Protein AF-A0A1J5LSC4-F1 (afdb_monomer_lite)

Radius of gyration: 31.42 Å; chains: 1; bounding box: 70×53×72 Å

Secondary structure (DSSP, 8-state):
-----EE-TTT--EE--SSTTT---SSHHHHHHHHHHHHHHHT--------------------------------SS----SSHHHHHHHHHHHHHHHHS-GGGSPPPHHHHHHHHHHH--SEEE-TTS---TTSPEEEEETTTTEEEEE----

pLDDT: mean 71.51, std 23.2, range [28.12, 96.44]

Structure (mmCIF, N/CA/C/O backbone):
data_AF-A0A1J5LSC4-F1
#
_entry.id   AF-A0A1J5LSC4-F1
#
loop_
_atom_site.group_PDB
_atom_site.id
_atom_site.type_symbol
_atom_site.label_atom_id
_atom_site.label_alt_id
_atom_site.label_comp_id
_atom_site.label_asym_id
_atom_site.label_entity_id
_atom_site.label_seq_id
_atom_site.pdbx_PDB_ins_code
_atom_site.Cartn_x
_atom_site.Cartn_y
_atom_site.Cartn_z
_atom_site.occupancy
_atom_site.B_iso_or_equiv
_atom_site.auth_seq_id
_atom_site.auth_comp_id
_atom_site.auth_asym_id
_atom_site.auth_atom_id
_atom_site.pdbx_PDB_model_num
ATOM 1 N N . MET A 1 1 ? -10.534 -31.955 41.569 1.00 51.56 1 MET A N 1
ATOM 2 C CA . MET A 1 1 ? -11.657 -31.010 41.381 1.00 51.56 1 MET A CA 1
ATOM 3 C C . MET A 1 1 ? -12.030 -31.025 39.912 1.00 51.56 1 MET A C 1
ATOM 5 O O . MET A 1 1 ? -11.195 -30.662 39.100 1.00 51.56 1 MET A O 1
ATOM 9 N N . GLU A 1 2 ? -13.228 -31.483 39.557 1.00 55.34 2 GLU A N 1
ATOM 10 C CA . GLU A 1 2 ? -13.671 -31.490 38.158 1.00 55.34 2 GLU A CA 1
ATOM 11 C C . GLU A 1 2 ? -13.888 -30.035 37.691 1.00 55.34 2 GLU A C 1
ATOM 13 O O . GLU A 1 2 ? -14.770 -29.323 38.194 1.00 55.34 2 GLU A O 1
ATOM 18 N N . THR A 1 3 ? -13.018 -29.550 36.803 1.00 65.81 3 THR A N 1
ATOM 19 C CA . THR A 1 3 ? -13.095 -28.227 36.176 1.00 65.81 3 THR A CA 1
ATOM 20 C C . THR A 1 3 ? -13.836 -28.354 34.853 1.00 65.81 3 THR A C 1
ATOM 22 O O . THR A 1 3 ? -13.244 -28.513 33.790 1.00 65.81 3 THR A O 1
ATOM 25 N N . ARG A 1 4 ? -15.170 -28.294 34.907 1.00 79.88 4 ARG A N 1
ATOM 26 C CA . ARG A 1 4 ? -15.964 -28.172 33.679 1.00 79.88 4 ARG A CA 1
ATOM 27 C C . ARG A 1 4 ? -15.702 -26.792 33.086 1.00 79.88 4 ARG A C 1
ATOM 29 O O . ARG A 1 4 ? -16.031 -25.784 33.716 1.00 79.88 4 ARG A O 1
ATOM 36 N N . HIS A 1 5 ? -15.076 -26.763 31.918 1.00 89.06 5 HIS A N 1
ATOM 37 C CA . HIS A 1 5 ? -14.920 -25.556 31.119 1.00 89.06 5 HIS A CA 1
ATOM 38 C C . HIS A 1 5 ? -16.276 -25.210 30.496 1.00 89.06 5 HIS A C 1
ATOM 40 O O . HIS A 1 5 ? -17.018 -26.093 30.070 1.00 89.06 5 HIS A O 1
ATOM 46 N N . TYR A 1 6 ? -16.634 -23.928 30.521 1.00 92.19 6 TYR A N 1
ATOM 47 C CA . TYR A 1 6 ? -17.859 -23.404 29.915 1.00 92.19 6 TYR A CA 1
ATOM 48 C C . TYR A 1 6 ? -17.466 -22.626 28.664 1.00 92.19 6 TYR A C 1
ATOM 50 O O . TYR A 1 6 ? -16.385 -22.044 28.615 1.00 92.19 6 TYR A O 1
ATOM 58 N N . ILE A 1 7 ? -18.352 -22.564 27.675 1.00 94.38 7 ILE A N 1
ATOM 59 C CA . ILE A 1 7 ? -18.150 -21.752 26.472 1.00 94.38 7 ILE A CA 1
ATOM 60 C C . ILE A 1 7 ? -18.837 -20.401 26.681 1.00 94.38 7 ILE A C 1
ATOM 62 O O . ILE A 1 7 ? -19.952 -20.329 27.196 1.00 94.38 7 ILE A O 1
ATOM 66 N N . CYS A 1 8 ? -18.157 -19.303 26.351 1.00 95.31 8 CYS A N 1
ATOM 67 C CA . CYS A 1 8 ? -18.733 -17.967 26.476 1.00 95.31 8 CYS A CA 1
ATOM 68 C C . CYS A 1 8 ? -19.700 -17.651 25.325 1.00 95.31 8 CYS A C 1
ATOM 70 O O . CYS A 1 8 ? -19.274 -17.593 24.177 1.00 95.31 8 CYS A O 1
ATOM 72 N N . ASP A 1 9 ? -20.934 -17.248 25.648 1.00 93.50 9 ASP A N 1
ATOM 73 C CA . ASP A 1 9 ? -21.983 -16.879 24.673 1.00 93.50 9 ASP A CA 1
ATOM 74 C C . ASP A 1 9 ? -21.604 -15.749 23.693 1.00 93.50 9 ASP A C 1
ATOM 76 O O . ASP A 1 9 ? -22.283 -15.543 22.690 1.00 93.50 9 ASP A O 1
ATOM 80 N N . TYR A 1 10 ? -20.575 -14.954 24.007 1.00 95.44 10 TYR A N 1
ATOM 81 C CA . TYR A 1 10 ? -20.155 -13.818 23.183 1.00 95.44 10 TYR A CA 1
ATOM 82 C C . TYR A 1 10 ? -18.910 -14.125 22.349 1.00 95.44 10 TYR A C 1
ATOM 84 O O . TYR A 1 10 ? -18.943 -13.995 21.132 1.00 95.44 10 TYR A O 1
ATOM 92 N N . CYS A 1 11 ? -17.801 -14.505 22.990 1.00 95.38 11 CYS A N 1
ATOM 93 C CA . CYS A 1 11 ? -16.528 -14.710 22.294 1.00 95.38 11 CYS A CA 1
ATOM 94 C C . CYS A 1 11 ? -16.258 -16.169 21.911 1.00 95.38 11 CYS A C 1
ATOM 96 O O . CYS A 1 11 ? -15.227 -16.427 21.298 1.00 95.38 11 CYS A O 1
ATOM 98 N N . GLN A 1 12 ? -17.143 -17.099 22.290 1.00 95.38 12 GLN A N 1
ATOM 99 C CA . GLN A 1 12 ? -17.048 -18.536 22.004 1.00 95.38 12 GLN A CA 1
ATOM 100 C C . GLN A 1 12 ? -15.752 -19.198 22.493 1.00 95.38 12 GLN A C 1
ATOM 102 O O . GLN A 1 12 ? -15.362 -20.259 22.020 1.00 95.38 12 GLN A O 1
ATOM 107 N N . LYS A 1 13 ? -15.077 -18.579 23.468 1.00 94.62 13 LYS A N 1
ATOM 108 C CA . LYS A 1 13 ? -13.892 -19.144 24.118 1.00 94.62 13 LYS A CA 1
ATOM 109 C C . LYS A 1 13 ? -14.291 -19.951 25.342 1.00 94.62 13 LYS A C 1
ATOM 111 O O . LYS A 1 13 ? -15.215 -19.567 26.068 1.00 94.62 13 LYS A O 1
ATOM 116 N N . GLU A 1 14 ? -13.541 -21.016 25.587 1.00 95.12 14 GLU A N 1
ATOM 117 C CA . GLU A 1 14 ? -13.614 -21.779 26.825 1.00 95.12 14 GLU A CA 1
ATOM 118 C C . GLU A 1 14 ? -13.099 -20.947 28.003 1.00 95.12 14 GLU A C 1
ATOM 120 O O . GLU A 1 14 ? -12.132 -20.191 27.890 1.00 95.12 14 GLU A O 1
ATOM 125 N N . TYR A 1 15 ? -13.771 -21.058 29.145 1.00 94.06 15 TYR A N 1
ATOM 126 C CA . TYR A 1 15 ? -13.366 -20.392 30.373 1.00 94.06 15 TYR A CA 1
ATOM 127 C C . TYR A 1 15 ? -13.793 -21.182 31.610 1.00 94.06 15 TYR A C 1
ATOM 129 O O . TYR A 1 15 ? -14.751 -21.959 31.595 1.00 94.06 15 TYR A O 1
ATOM 137 N N . LEU A 1 16 ? -13.084 -20.943 32.712 1.00 92.31 16 LEU A N 1
ATOM 138 C CA . LEU A 1 16 ? -13.437 -21.471 34.023 1.00 92.31 16 LEU A CA 1
ATOM 139 C C . LEU A 1 16 ? -14.426 -20.512 34.703 1.00 92.31 16 LEU A C 1
ATOM 141 O O . LEU A 1 16 ? -14.067 -19.361 34.975 1.00 92.31 16 LEU A O 1
ATOM 145 N N . PRO A 1 17 ? -15.677 -20.928 34.977 1.00 91.06 17 PRO A N 1
A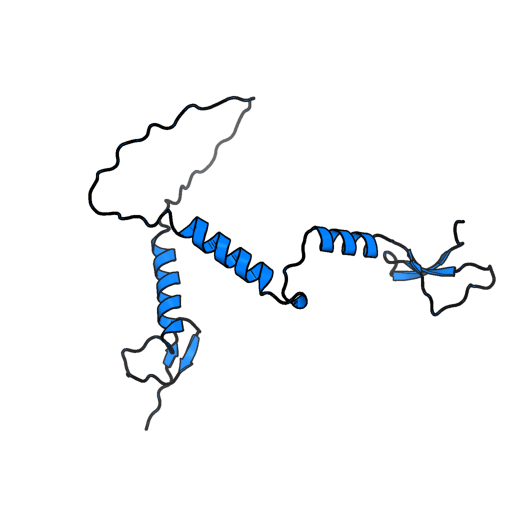TOM 146 C CA . PRO A 1 17 ? -16.644 -20.050 35.617 1.00 91.06 17 PRO A CA 1
ATOM 147 C C . PRO A 1 17 ? -16.296 -19.831 37.090 1.00 91.06 17 PRO A C 1
ATOM 149 O O . PRO A 1 17 ? -15.989 -20.769 37.827 1.00 91.06 17 PRO A O 1
ATOM 152 N N . ARG A 1 18 ? -16.450 -18.587 37.555 1.00 88.56 18 ARG A N 1
ATOM 153 C CA . ARG A 1 18 ? -16.366 -18.245 38.982 1.00 88.56 18 ARG A CA 1
ATOM 154 C C . ARG A 1 18 ? -17.618 -18.699 39.734 1.00 88.56 18 ARG A C 1
ATOM 156 O O . ARG A 1 18 ? -17.540 -19.030 40.912 1.00 88.56 18 ARG A O 1
ATOM 163 N N . ARG A 1 19 ? -18.776 -18.711 39.059 1.00 86.19 19 ARG A N 1
ATOM 164 C CA . ARG A 1 19 ? -20.053 -19.227 39.581 1.00 86.19 19 ARG A CA 1
ATOM 165 C C . ARG A 1 19 ? -20.630 -20.266 38.622 1.00 86.19 19 ARG A C 1
ATOM 167 O O . ARG A 1 19 ? -21.034 -19.929 37.510 1.00 86.19 19 ARG A O 1
ATOM 174 N N . ARG A 1 20 ? -20.662 -21.526 39.060 1.00 86.38 20 ARG A N 1
ATOM 175 C CA . ARG A 1 20 ? -21.151 -22.669 38.269 1.00 86.38 20 ARG A CA 1
ATOM 176 C C . ARG A 1 20 ? -22.658 -22.541 37.988 1.00 86.38 20 ARG A C 1
ATOM 178 O O . ARG A 1 20 ? -23.383 -21.969 38.796 1.00 86.38 20 ARG A O 1
ATOM 185 N N . GLY A 1 21 ? -23.113 -23.033 36.833 1.00 82.56 21 GLY A N 1
ATOM 186 C CA . GLY A 1 21 ? -24.531 -23.081 36.430 1.00 82.56 21 GLY A CA 1
ATOM 187 C C . GLY A 1 21 ? -25.183 -21.753 36.011 1.00 82.56 21 GLY A C 1
ATOM 188 O O . GLY A 1 21 ? -26.184 -21.772 35.306 1.00 82.56 21 GLY A O 1
ATOM 189 N N . ILE A 1 22 ? -24.623 -20.602 36.400 1.00 87.12 22 ILE A N 1
ATOM 190 C CA . ILE A 1 22 ? -25.247 -19.279 36.181 1.00 87.12 22 ILE A CA 1
ATOM 191 C C . ILE A 1 22 ? -24.440 -18.415 35.202 1.00 87.12 22 ILE A C 1
ATOM 193 O O . ILE A 1 22 ? -25.001 -17.605 34.460 1.00 87.12 22 ILE A O 1
ATOM 197 N N . GLN A 1 23 ? -23.111 -18.539 35.213 1.00 90.88 23 GLN A N 1
ATOM 198 C CA . GLN A 1 23 ? -22.241 -17.672 34.427 1.00 90.88 23 GLN A CA 1
ATOM 199 C C . GLN A 1 23 ? -22.272 -18.069 32.941 1.00 90.88 23 GLN A C 1
ATOM 201 O O . GLN A 1 23 ? -21.943 -19.195 32.588 1.00 90.88 23 GLN A O 1
ATOM 206 N N . LYS A 1 24 ? -22.669 -17.119 32.081 1.00 93.44 24 LYS A N 1
ATOM 207 C CA . LYS A 1 24 ? -22.745 -17.274 30.610 1.00 93.44 24 LYS A CA 1
ATOM 208 C C . LYS A 1 24 ? -21.581 -16.619 29.857 1.00 93.44 24 LYS A C 1
ATOM 210 O O . LYS A 1 24 ? -21.326 -16.912 28.693 1.00 93.44 24 LYS A O 1
ATOM 215 N N . TYR A 1 25 ? -20.875 -15.697 30.512 1.00 95.75 25 TYR A N 1
ATOM 216 C CA . TYR A 1 25 ? -19.824 -14.891 29.893 1.00 95.75 25 TYR A CA 1
ATOM 217 C C . TYR A 1 25 ? -18.507 -15.014 30.658 1.00 95.75 25 TYR A C 1
ATOM 219 O O . TYR A 1 25 ? -18.499 -14.996 31.892 1.00 95.75 25 TYR A O 1
ATOM 227 N N . CYS A 1 26 ? -17.389 -15.060 29.929 1.00 94.50 26 CYS A N 1
ATOM 228 C CA . CYS A 1 26 ? -16.056 -15.158 30.527 1.00 94.50 26 CYS A CA 1
ATOM 229 C C . CYS A 1 26 ? -15.600 -13.862 31.220 1.00 94.50 26 CYS A C 1
ATOM 231 O O . CYS A 1 26 ? -14.775 -13.912 32.126 1.00 94.50 26 CYS A O 1
ATOM 233 N N . SER A 1 27 ? -16.152 -12.702 30.842 1.00 94.81 27 SER A N 1
ATOM 234 C CA . SER A 1 27 ? -15.807 -11.402 31.431 1.00 94.81 27 SER A CA 1
ATOM 235 C C . SER A 1 27 ? -16.958 -10.392 31.379 1.00 94.81 27 SER A C 1
ATOM 237 O O . SER A 1 27 ? -17.904 -10.539 30.599 1.00 94.81 27 SER A O 1
ATOM 239 N N . ASN A 1 28 ? -16.855 -9.325 32.184 1.00 95.12 28 ASN A N 1
ATOM 240 C CA . ASN A 1 28 ? -17.811 -8.208 32.170 1.00 95.12 28 ASN A CA 1
ATOM 241 C C . ASN A 1 28 ? -17.886 -7.539 30.792 1.00 95.12 28 ASN A C 1
ATOM 243 O O . ASN A 1 28 ? -18.976 -7.215 30.328 1.00 95.12 28 ASN A O 1
ATOM 247 N N . SER A 1 29 ? -16.756 -7.411 30.094 1.00 96.44 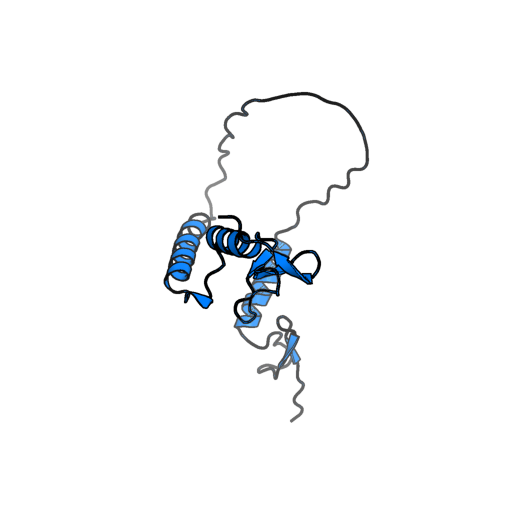29 SER A N 1
ATOM 248 C CA . SER A 1 29 ? -16.712 -6.872 28.732 1.00 96.44 29 SER A CA 1
ATOM 249 C C . SER A 1 29 ? -17.537 -7.720 27.757 1.00 96.44 29 SER A C 1
ATOM 251 O O . SER A 1 29 ? -18.300 -7.173 26.962 1.00 96.44 29 SER A O 1
ATOM 253 N N . CYS A 1 30 ? -17.440 -9.053 27.855 1.00 96.44 30 CYS A N 1
ATOM 254 C CA . CYS A 1 30 ? -18.239 -9.974 27.041 1.00 96.44 30 CYS A CA 1
ATOM 255 C C . CYS A 1 30 ? -19.730 -9.902 27.386 1.00 96.44 30 CYS A C 1
ATOM 257 O O . CYS A 1 30 ? -20.568 -9.905 26.488 1.00 96.44 30 CYS A O 1
ATOM 259 N N . ARG A 1 31 ? -20.065 -9.766 28.676 1.00 95.56 31 ARG A N 1
ATOM 260 C CA . ARG A 1 31 ? -21.446 -9.579 29.140 1.00 95.56 31 ARG A CA 1
ATOM 261 C C . ARG A 1 31 ? -22.068 -8.299 28.572 1.00 95.56 31 ARG A C 1
ATOM 263 O O . ARG A 1 31 ? -23.174 -8.351 28.040 1.00 95.56 31 ARG A O 1
ATOM 270 N N . SER A 1 32 ? -21.362 -7.170 28.651 1.00 95.19 32 SER A N 1
ATOM 271 C CA . SER A 1 32 ? -21.868 -5.873 28.185 1.00 95.19 32 SER A CA 1
ATOM 272 C C . SER A 1 32 ? -22.029 -5.822 26.665 1.00 95.19 32 SER A C 1
ATOM 274 O O . SER A 1 32 ? -23.075 -5.401 26.174 1.00 95.19 32 SER A O 1
ATOM 276 N N . ARG A 1 33 ? -21.036 -6.300 25.900 1.00 94.81 33 ARG A N 1
ATOM 277 C CA . ARG A 1 33 ? -21.124 -6.341 24.428 1.00 94.81 33 ARG A CA 1
ATOM 278 C C . ARG A 1 33 ? -22.182 -7.332 23.941 1.00 94.81 33 ARG A C 1
ATOM 280 O O . ARG A 1 33 ? -22.938 -7.006 23.031 1.00 94.81 33 ARG A O 1
ATOM 287 N N . GLY A 1 34 ? -22.286 -8.497 24.586 1.00 94.44 34 GLY A N 1
ATOM 288 C CA . GLY A 1 34 ? -23.338 -9.474 24.303 1.00 94.44 34 GLY A CA 1
ATOM 289 C C . GLY A 1 34 ? -24.746 -8.902 24.505 1.00 94.44 34 GLY A C 1
ATOM 290 O O . GLY A 1 34 ? -25.622 -9.141 23.678 1.00 94.44 34 GLY A O 1
ATOM 291 N N . TYR A 1 35 ? -24.959 -8.093 25.551 1.00 92.62 35 TYR A N 1
ATOM 292 C CA . TYR A 1 35 ? -26.233 -7.397 25.771 1.00 92.62 35 TYR A CA 1
ATOM 293 C C . TYR A 1 35 ? -26.539 -6.368 24.674 1.00 92.62 35 TYR A C 1
ATOM 295 O O . TYR A 1 35 ? -27.642 -6.370 24.138 1.00 92.62 35 TYR A O 1
ATOM 303 N N . GLN A 1 36 ? -25.562 -5.537 24.293 1.00 92.44 36 GLN A N 1
ATOM 304 C CA . GLN A 1 36 ? -25.752 -4.495 23.273 1.00 92.44 36 GLN A CA 1
ATOM 305 C C . GLN A 1 36 ? -26.132 -5.051 21.895 1.00 92.44 36 GLN A C 1
ATOM 307 O O . GLN A 1 36 ? -26.888 -4.419 21.165 1.00 92.44 36 GLN A O 1
ATOM 312 N N . ILE A 1 37 ? -25.596 -6.213 21.510 1.00 89.00 37 ILE A N 1
ATOM 313 C CA . ILE A 1 37 ? -25.945 -6.843 20.228 1.00 89.00 37 ILE A CA 1
ATOM 314 C C . ILE A 1 37 ? -27.379 -7.374 20.281 1.00 89.00 37 ILE A C 1
ATOM 316 O O . ILE A 1 37 ? -28.159 -7.112 19.369 1.00 89.00 37 ILE A O 1
ATOM 320 N N . LYS A 1 38 ? -27.745 -8.049 21.379 1.00 86.81 38 LYS A N 1
ATOM 321 C CA . LYS A 1 38 ? -29.097 -8.585 21.584 1.00 86.81 38 LYS A CA 1
ATOM 322 C C . LYS A 1 38 ? -30.155 -7.480 21.667 1.00 86.81 38 LYS A C 1
ATOM 324 O O . LYS A 1 38 ? -31.250 -7.653 21.147 1.00 86.81 38 LYS A O 1
ATOM 329 N N . SER A 1 39 ? -29.844 -6.336 22.279 1.00 80.06 39 SER A N 1
ATOM 330 C CA . SER A 1 39 ? -30.788 -5.215 22.361 1.00 80.06 39 SER A CA 1
ATOM 331 C C . SER A 1 39 ? -30.990 -4.508 21.017 1.00 80.06 39 SER A C 1
ATOM 333 O O . SER A 1 39 ? -32.100 -4.068 20.733 1.00 80.06 39 SER A O 1
ATOM 335 N N . LYS A 1 40 ? -29.959 -4.449 20.161 1.00 75.62 40 LYS A N 1
ATOM 336 C CA . LYS A 1 40 ? -30.056 -3.889 18.801 1.00 75.62 40 LYS A CA 1
ATOM 337 C C . LYS A 1 40 ? -30.844 -4.778 17.839 1.00 75.62 40 LYS A C 1
ATOM 339 O O . LYS A 1 40 ? -31.550 -4.252 16.988 1.00 75.62 40 LYS A O 1
ATOM 344 N N . SER A 1 41 ? -30.759 -6.104 17.971 1.00 61.91 41 SER A N 1
ATOM 345 C CA . SER A 1 41 ? -31.542 -7.026 17.133 1.00 61.91 41 SER A CA 1
ATOM 346 C C . SER A 1 41 ? -33.040 -7.009 17.454 1.00 61.91 41 SER A C 1
ATOM 348 O O . SER A 1 41 ? -33.852 -7.316 16.590 1.00 61.91 41 SER A O 1
ATOM 350 N N . THR A 1 42 ? -33.428 -6.628 18.675 1.00 57.59 42 THR A N 1
ATOM 351 C CA . THR A 1 42 ? -34.845 -6.564 19.078 1.00 57.59 42 THR A CA 1
ATOM 352 C C . THR A 1 42 ? -35.535 -5.272 18.616 1.00 57.59 42 THR A C 1
ATOM 354 O O . THR A 1 42 ? -36.756 -5.248 18.488 1.00 57.59 42 THR A O 1
ATOM 357 N N . SER A 1 43 ? -34.785 -4.205 18.304 1.00 53.19 43 SER A N 1
ATOM 358 C CA . SER A 1 43 ? -35.352 -2.930 17.831 1.00 53.19 43 SER A CA 1
ATOM 359 C C . SER A 1 43 ? -35.600 -2.867 16.317 1.00 53.19 43 SER A C 1
ATOM 361 O O . SER A 1 43 ? -36.034 -1.833 15.820 1.00 53.19 43 SER A O 1
ATOM 363 N N . SER A 1 44 ? -35.339 -3.946 15.571 1.00 46.62 44 SER A N 1
ATOM 364 C CA . SER A 1 44 ? -35.612 -4.051 14.132 1.00 46.62 44 SER A CA 1
ATOM 365 C C . SER A 1 44 ? -36.753 -5.030 13.843 1.00 46.62 44 SER A C 1
ATOM 367 O O . SER A 1 44 ? -36.559 -6.031 13.162 1.00 46.62 44 SER A O 1
ATOM 369 N N . ASN A 1 45 ? -37.953 -4.745 14.347 1.00 48.50 45 ASN A N 1
ATOM 370 C CA . ASN A 1 45 ? -39.182 -5.252 13.735 1.00 48.50 45 ASN A CA 1
ATOM 371 C C . ASN A 1 45 ? -39.752 -4.140 12.846 1.00 48.50 45 ASN A C 1
ATOM 373 O O . ASN A 1 45 ? -40.639 -3.400 13.261 1.00 48.50 45 ASN A O 1
ATOM 377 N N . LEU A 1 46 ? -39.202 -3.993 11.635 1.00 40.88 46 LEU A N 1
ATOM 378 C CA . LEU A 1 46 ? -39.923 -3.356 10.530 1.00 40.88 46 LEU A CA 1
ATOM 379 C C . LEU A 1 46 ? -40.581 -4.456 9.679 1.00 40.88 46 LEU A C 1
ATOM 381 O O . LEU A 1 46 ? -39.982 -5.518 9.496 1.00 40.88 46 LEU A O 1
ATOM 385 N N . PRO A 1 47 ? -41.809 -4.232 9.183 1.00 42.00 47 PRO A N 1
ATOM 386 C CA . PRO A 1 47 ? -42.625 -5.270 8.572 1.00 42.00 47 PRO A CA 1
ATOM 387 C C . PRO A 1 47 ? -42.067 -5.688 7.208 1.00 42.00 47 PRO A C 1
ATOM 389 O O . PRO A 1 47 ? -41.773 -4.856 6.350 1.00 42.00 47 PRO A O 1
ATOM 392 N N . VAL A 1 48 ? -41.971 -7.001 6.995 1.00 39.16 48 VAL A N 1
ATOM 393 C CA . VAL A 1 48 ? -41.695 -7.609 5.690 1.00 39.16 48 VAL A CA 1
ATOM 394 C C . VAL A 1 48 ? -42.901 -7.360 4.784 1.00 39.16 48 VAL A C 1
ATOM 396 O O . VAL A 1 48 ? -43.923 -8.035 4.904 1.00 39.16 48 VAL A O 1
ATOM 399 N N . LYS A 1 49 ? -42.793 -6.396 3.866 1.00 34.84 49 LYS A N 1
ATOM 400 C CA . LYS A 1 49 ? -43.718 -6.286 2.736 1.00 34.84 49 LYS A CA 1
ATOM 401 C C . LYS A 1 49 ? -43.332 -7.310 1.670 1.00 34.84 49 LYS A C 1
ATOM 403 O O . LYS A 1 49 ? -42.315 -7.167 0.998 1.00 34.84 49 LYS A O 1
ATOM 408 N N . LYS A 1 50 ? -44.158 -8.348 1.532 1.00 42.31 50 LYS A N 1
ATOM 409 C CA . LYS A 1 50 ? -44.273 -9.131 0.300 1.00 42.31 50 LYS A CA 1
ATOM 410 C C . LYS A 1 50 ? -45.166 -8.342 -0.650 1.00 42.31 50 LYS A C 1
ATOM 412 O O . LYS A 1 50 ? -46.345 -8.209 -0.349 1.00 42.31 50 LYS A O 1
ATOM 417 N N . GLU A 1 51 ? -44.642 -7.859 -1.768 1.00 39.34 51 GLU A N 1
ATOM 418 C CA . GLU A 1 51 ? -45.480 -7.386 -2.874 1.00 39.34 51 GLU A CA 1
ATOM 419 C C . GLU A 1 51 ? -44.894 -7.911 -4.193 1.00 39.34 51 GLU A C 1
ATOM 421 O O . GLU A 1 51 ? -43.795 -7.561 -4.618 1.00 39.34 51 GLU A O 1
ATOM 426 N N . THR A 1 52 ? -45.634 -8.861 -4.756 1.00 33.88 52 THR A N 1
ATOM 427 C CA . THR A 1 52 ? -45.563 -9.409 -6.107 1.00 33.88 52 THR A CA 1
ATOM 428 C C . THR A 1 52 ? -46.023 -8.372 -7.136 1.00 33.88 52 THR A C 1
ATOM 430 O O . THR A 1 52 ? -46.985 -7.659 -6.880 1.00 33.88 52 THR A O 1
ATOM 433 N N . GLU A 1 53 ? -45.338 -8.352 -8.283 1.00 40.09 53 GLU A N 1
ATOM 434 C CA . GLU A 1 53 ? -45.798 -8.001 -9.644 1.00 40.09 53 GLU A CA 1
ATOM 435 C C . GLU A 1 53 ? -46.814 -6.852 -9.840 1.00 40.09 53 GLU A C 1
ATOM 437 O O . GLU A 1 53 ? -47.990 -6.986 -9.528 1.00 40.09 53 GLU A O 1
ATOM 442 N N . SER A 1 54 ? -46.404 -5.781 -10.539 1.00 32.22 54 SER A N 1
ATOM 443 C CA . SER A 1 54 ? -46.878 -5.478 -11.910 1.00 32.22 54 SER A CA 1
ATOM 444 C C . SER A 1 54 ? -46.434 -4.080 -12.394 1.00 32.22 54 SER A C 1
ATOM 446 O O . SER A 1 54 ? -46.830 -3.045 -11.871 1.00 32.22 54 SER A O 1
ATOM 448 N N . LEU A 1 55 ? -45.538 -4.101 -13.382 1.00 34.72 55 LEU A N 1
ATOM 449 C CA . LEU A 1 55 ? -45.476 -3.324 -14.630 1.00 34.72 55 LEU A CA 1
ATOM 450 C C . LEU A 1 55 ? -46.201 -1.951 -14.795 1.00 34.72 55 LEU A C 1
ATOM 452 O O . LEU A 1 55 ? -47.421 -1.865 -14.819 1.00 34.72 55 LEU A O 1
ATOM 456 N N . VAL A 1 56 ? -45.375 -0.963 -15.205 1.00 32.00 56 VAL A N 1
ATOM 457 C CA . VAL A 1 56 ? -45.541 -0.006 -16.340 1.00 32.00 56 VAL A CA 1
ATOM 458 C C . VAL A 1 56 ? -45.841 1.491 -16.069 1.00 32.00 56 VAL A C 1
ATOM 460 O O . VAL A 1 56 ? -46.830 1.881 -15.468 1.00 32.00 56 VAL A O 1
ATOM 463 N N . ALA A 1 57 ? -44.972 2.297 -16.710 1.00 30.39 57 ALA A N 1
ATOM 464 C CA . ALA A 1 57 ? -45.115 3.649 -17.284 1.00 30.39 57 ALA A CA 1
ATOM 465 C C . ALA A 1 57 ? -44.972 4.933 -16.427 1.00 30.39 57 ALA A C 1
ATOM 467 O O . ALA A 1 57 ? -45.918 5.464 -15.868 1.00 30.39 57 ALA A O 1
ATOM 468 N N . LYS A 1 58 ? -43.770 5.528 -16.554 1.00 32.19 58 LYS A N 1
ATOM 469 C CA . LYS A 1 58 ? -43.482 6.816 -17.238 1.00 32.19 58 LYS A CA 1
ATOM 470 C C . LYS A 1 58 ? -44.245 8.073 -16.765 1.00 32.19 58 LYS A C 1
ATOM 472 O O . LYS A 1 58 ? -45.379 8.284 -17.167 1.00 32.19 58 LYS A O 1
ATOM 477 N N . SER A 1 59 ? -43.544 9.011 -16.111 1.00 34.34 59 SER A N 1
ATOM 478 C CA . SER A 1 59 ? -43.132 10.327 -16.672 1.00 34.34 59 SER A CA 1
ATOM 479 C C . SER A 1 59 ? -42.791 11.399 -15.605 1.00 34.34 59 SER A C 1
ATOM 481 O O . SER A 1 59 ? -43.541 11.654 -14.675 1.00 34.34 59 SER A O 1
ATOM 483 N N . THR A 1 60 ? -41.604 11.995 -15.784 1.00 28.52 60 THR A N 1
ATOM 484 C CA . THR A 1 60 ? -41.194 13.409 -15.592 1.00 28.52 60 THR A CA 1
ATOM 485 C C . THR A 1 60 ? -41.528 14.233 -14.327 1.00 28.52 60 THR A C 1
ATOM 487 O O . THR A 1 60 ? -42.638 14.711 -14.151 1.00 28.52 60 THR A O 1
ATOM 490 N N . SER A 1 61 ? -40.430 14.588 -13.639 1.00 28.98 61 SER A N 1
ATOM 491 C CA . SER A 1 61 ? -39.942 15.941 -13.268 1.00 28.98 61 SER A CA 1
ATOM 492 C C . SER A 1 61 ? -40.539 16.754 -12.097 1.00 28.98 61 SER A C 1
ATOM 494 O O . SER A 1 61 ? -41.660 17.240 -12.138 1.00 28.98 61 SER A O 1
ATOM 496 N N . GLU A 1 62 ? -39.659 16.980 -11.107 1.00 33.22 62 GLU A N 1
ATOM 497 C CA . GLU A 1 62 ? -39.392 18.210 -10.331 1.00 33.22 62 GLU A CA 1
ATOM 498 C C . GLU A 1 62 ? -40.539 19.118 -9.821 1.00 33.22 62 GLU A C 1
ATOM 500 O O . GLU A 1 62 ? -41.044 19.963 -10.551 1.00 33.22 62 GLU A O 1
ATOM 505 N N . LYS A 1 63 ? -40.773 19.133 -8.494 1.00 28.12 63 LYS A N 1
ATOM 506 C CA . LYS A 1 63 ? -40.404 20.225 -7.545 1.00 28.12 63 LYS A CA 1
ATOM 507 C C . LYS A 1 63 ? -41.173 20.132 -6.215 1.00 28.12 63 LYS A C 1
ATOM 509 O O . LYS A 1 63 ? -42.390 20.057 -6.190 1.00 28.12 63 LYS A O 1
ATOM 514 N N . LYS A 1 64 ? -40.400 20.288 -5.130 1.00 32.19 64 LYS A N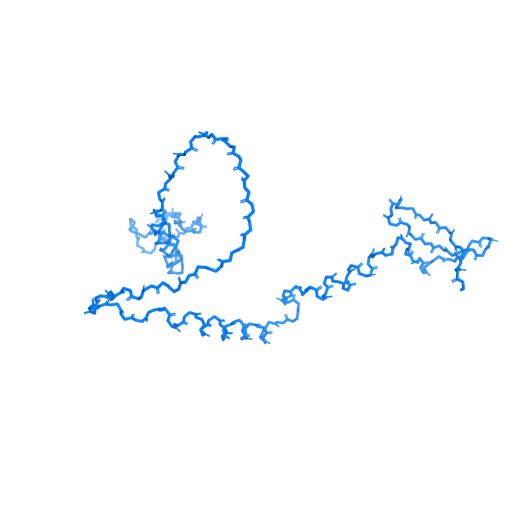 1
ATOM 515 C CA . LYS A 1 64 ? -40.733 20.883 -3.816 1.00 32.19 64 LYS A CA 1
ATOM 516 C C . LYS A 1 64 ? -41.999 20.378 -3.102 1.00 32.19 64 LYS A C 1
ATOM 518 O O . LYS A 1 64 ? -43.092 20.888 -3.314 1.00 32.19 64 LYS A O 1
ATOM 523 N N . ALA A 1 65 ? -41.796 19.493 -2.124 1.00 33.84 65 ALA A N 1
ATOM 524 C CA . ALA A 1 65 ? -42.779 19.222 -1.078 1.00 33.84 65 ALA A CA 1
ATOM 525 C C . ALA A 1 65 ? -42.591 20.179 0.129 1.00 33.84 65 ALA A C 1
ATOM 527 O O . ALA A 1 65 ? -41.446 20.447 0.512 1.00 33.84 65 ALA A O 1
ATOM 528 N N . PRO A 1 66 ? -43.686 20.705 0.711 1.00 36.94 66 PRO A N 1
ATOM 529 C CA . PRO A 1 66 ? -43.684 21.659 1.818 1.00 36.94 66 PRO A CA 1
ATOM 530 C C . PRO A 1 66 ? -43.624 20.997 3.207 1.00 36.94 66 PRO A C 1
ATOM 532 O O . PRO A 1 66 ? -43.886 19.809 3.373 1.00 36.94 66 PRO A O 1
ATOM 535 N N . ALA A 1 67 ? -43.277 21.837 4.186 1.00 37.38 67 ALA A N 1
ATOM 536 C CA . ALA A 1 67 ? -43.229 21.659 5.638 1.00 37.38 67 ALA A CA 1
ATOM 537 C C . ALA A 1 67 ? -44.011 20.472 6.242 1.00 37.38 67 ALA A C 1
ATOM 539 O O . ALA A 1 67 ? -45.236 20.383 6.140 1.00 37.38 67 ALA A O 1
ATOM 540 N N . ILE A 1 68 ? -43.291 19.627 6.987 1.00 38.53 68 ILE A N 1
ATOM 541 C CA . ILE A 1 68 ? -43.876 18.613 7.867 1.00 38.53 68 ILE A CA 1
ATOM 542 C C . ILE A 1 68 ? -44.273 19.297 9.176 1.00 38.53 68 ILE A C 1
ATOM 544 O O . ILE A 1 68 ? -43.450 19.898 9.867 1.00 38.53 68 ILE A O 1
ATOM 548 N N . LYS A 1 69 ? -45.570 19.215 9.466 1.00 34.38 69 LYS A N 1
ATOM 549 C CA . LYS A 1 69 ? -46.229 19.667 10.687 1.00 34.38 69 LYS A CA 1
ATOM 550 C C . LYS A 1 69 ? -45.556 19.038 11.907 1.00 34.38 69 LYS A C 1
ATOM 552 O O . LYS A 1 69 ? -45.321 17.833 11.943 1.00 34.38 69 LYS A O 1
ATOM 557 N N . VAL A 1 70 ? -45.248 19.872 12.893 1.00 40.41 70 VAL A N 1
ATOM 558 C CA . VAL A 1 70 ? -44.752 19.443 14.200 1.00 40.41 70 VAL A CA 1
ATOM 559 C C . VAL A 1 70 ? -45.967 18.958 14.985 1.00 40.41 70 VAL A C 1
ATOM 561 O O . VAL A 1 70 ? -46.678 19.764 15.581 1.00 40.41 70 VAL A O 1
ATOM 564 N N . ASP A 1 71 ? -46.257 17.660 14.919 1.00 35.16 71 ASP A N 1
ATOM 565 C CA . ASP A 1 71 ? -47.244 17.064 15.814 1.00 35.16 71 ASP A CA 1
ATOM 566 C C . ASP A 1 71 ? -46.664 17.023 17.228 1.00 35.16 71 ASP A C 1
ATOM 568 O O . ASP A 1 71 ? -45.582 16.487 17.487 1.00 35.16 71 ASP A O 1
ATOM 572 N N . SER A 1 72 ? -47.400 17.645 18.143 1.00 41.53 72 SER A N 1
ATOM 573 C CA . SER A 1 72 ? -47.119 17.665 19.566 1.00 41.53 72 SER A CA 1
ATOM 574 C C . SER A 1 72 ? -47.126 16.236 20.106 1.00 41.53 72 SER A C 1
ATOM 576 O O . SER A 1 72 ? -48.186 15.626 20.249 1.00 41.53 72 SER A O 1
ATOM 578 N N . MET A 1 73 ? -45.957 15.693 20.443 1.00 35.84 73 MET A N 1
ATOM 579 C CA . MET A 1 73 ? -45.876 14.447 21.199 1.00 35.84 73 MET A CA 1
ATOM 580 C C . MET A 1 73 ? -45.612 14.758 22.670 1.00 35.84 73 MET A C 1
ATOM 582 O O . MET A 1 73 ? -44.525 15.162 23.071 1.00 35.84 73 MET A O 1
ATOM 586 N N . SER A 1 74 ? -46.702 14.601 23.418 1.00 42.19 74 SER A N 1
ATOM 587 C CA . SER A 1 74 ? -46.879 14.496 24.864 1.00 42.19 74 SER A CA 1
ATOM 588 C C . SER A 1 74 ? -45.622 14.513 25.743 1.00 42.19 74 SER A C 1
ATOM 590 O O . SER A 1 74 ? -44.808 13.590 25.786 1.00 42.19 74 SER A O 1
ATOM 592 N N . SER A 1 75 ? -45.587 15.559 26.553 1.00 49.22 75 SER A N 1
ATOM 593 C CA . SER A 1 75 ? -44.721 15.861 27.680 1.00 49.22 75 SER A CA 1
ATOM 594 C C . SER A 1 75 ? -44.945 14.898 28.859 1.00 49.22 75 SER A C 1
ATOM 596 O O . SER A 1 75 ? -45.745 15.196 29.735 1.00 49.22 75 SER A O 1
ATOM 598 N N . ALA A 1 76 ? -44.254 13.756 28.915 1.00 55.50 76 ALA A N 1
ATOM 599 C CA . ALA A 1 76 ? -43.974 13.050 30.179 1.00 55.50 76 ALA A CA 1
ATOM 600 C C . ALA A 1 76 ? -42.997 11.878 29.964 1.00 55.50 76 ALA A C 1
ATOM 602 O O . ALA A 1 76 ? -43.406 10.773 29.624 1.00 55.50 76 ALA A O 1
ATOM 603 N N . GLY A 1 77 ? -41.698 12.098 30.202 1.00 44.22 77 GLY A N 1
ATOM 604 C CA . GLY A 1 77 ? -40.794 11.001 30.585 1.00 44.22 77 GLY A CA 1
ATOM 605 C C . GLY A 1 77 ? -39.724 10.524 29.594 1.00 44.22 77 GLY A C 1
ATOM 606 O O . GLY A 1 77 ? -39.112 9.496 29.864 1.00 44.22 77 GLY A O 1
ATOM 607 N N . VAL A 1 78 ? -39.425 11.238 28.503 1.00 41.75 78 VAL A N 1
ATOM 608 C CA . VAL A 1 78 ? -38.245 10.944 27.657 1.00 41.75 78 VAL A CA 1
ATOM 609 C C . VAL A 1 78 ? -37.285 12.130 27.700 1.00 41.75 78 VAL A C 1
ATOM 611 O O . VAL A 1 78 ? -37.337 13.042 26.881 1.00 41.75 78 VAL A O 1
ATOM 614 N N . GLY A 1 79 ? -36.422 12.143 28.714 1.00 41.91 79 GLY A N 1
ATOM 615 C CA . GLY A 1 79 ? -35.327 13.102 28.810 1.00 41.91 79 GLY A CA 1
ATOM 616 C C . GLY A 1 79 ? -34.247 12.807 27.765 1.00 41.91 79 GLY A C 1
ATOM 617 O O . GLY A 1 79 ? -33.657 11.734 27.775 1.00 41.91 79 GLY A O 1
ATOM 618 N N . ASN A 1 80 ? -34.007 13.767 26.871 1.00 52.69 80 ASN A N 1
ATOM 619 C CA . ASN A 1 80 ? -32.765 14.027 26.130 1.00 52.69 80 ASN A CA 1
ATOM 620 C C . ASN A 1 80 ? -31.767 12.863 25.945 1.00 52.69 80 ASN A C 1
ATOM 622 O O . ASN A 1 80 ? -30.755 12.803 26.642 1.00 52.69 80 ASN A O 1
ATOM 626 N N . SER A 1 81 ? -31.925 12.039 24.906 1.00 53.75 81 SER A N 1
ATOM 627 C CA . SER A 1 81 ? -30.793 11.251 24.375 1.00 53.75 81 SER A CA 1
ATOM 628 C C . SER A 1 81 ? -30.398 11.588 22.935 1.00 53.75 81 SER A C 1
ATOM 630 O O . SER A 1 81 ? -29.438 11.019 22.422 1.00 53.75 81 SER A O 1
ATOM 632 N N . THR A 1 82 ? -31.065 12.542 22.281 1.00 51.56 82 THR A N 1
ATOM 633 C CA . THR A 1 82 ? -30.790 12.861 20.864 1.00 51.56 82 THR A CA 1
ATOM 634 C C . THR A 1 82 ? -29.802 14.022 20.675 1.00 51.56 82 THR A C 1
ATOM 636 O O . THR A 1 82 ? -29.271 14.202 19.586 1.00 51.56 82 THR A O 1
ATOM 639 N N . THR A 1 83 ? -29.448 14.756 21.735 1.00 45.50 83 THR A N 1
ATOM 640 C CA . THR A 1 83 ? -28.499 15.889 21.644 1.00 45.50 83 THR A CA 1
ATOM 641 C C . THR A 1 83 ? -27.040 15.497 21.945 1.00 45.50 83 THR A C 1
ATOM 643 O O . THR A 1 83 ? -26.121 16.260 21.664 1.00 45.50 83 THR A O 1
ATOM 646 N N . GLY A 1 84 ? -26.783 14.298 22.486 1.00 43.22 84 GLY A N 1
ATOM 647 C CA . GLY A 1 84 ? -25.443 13.900 22.954 1.00 43.22 84 GLY A CA 1
ATOM 648 C C . GLY A 1 84 ? -24.569 13.146 21.944 1.00 43.22 84 GLY A C 1
ATOM 649 O O . GLY A 1 84 ? -23.346 13.142 22.068 1.00 43.22 84 GLY A O 1
ATOM 650 N N . THR A 1 85 ? -25.158 12.502 20.934 1.00 50.78 85 THR A N 1
ATOM 651 C CA . THR A 1 85 ? -24.410 11.622 20.016 1.00 50.78 85 THR A CA 1
ATOM 652 C C . THR A 1 85 ? -23.672 12.387 18.921 1.00 50.78 85 THR A C 1
ATOM 654 O O . THR A 1 85 ? -22.6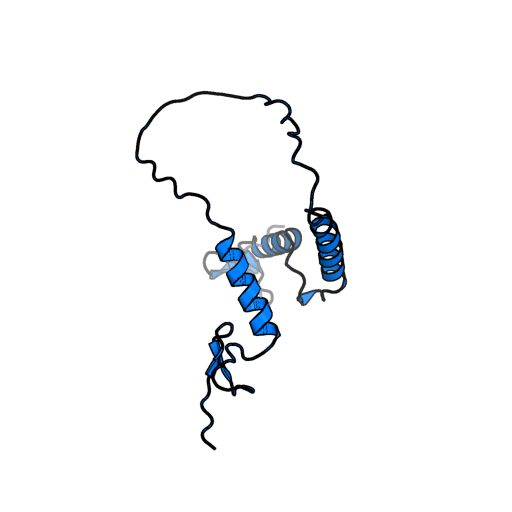07 11.951 18.498 1.00 50.78 85 THR A O 1
ATOM 657 N N . VAL A 1 86 ? -24.166 13.552 18.494 1.00 50.62 86 VAL A N 1
ATOM 658 C CA . VAL A 1 86 ? -23.502 14.349 17.448 1.00 50.62 86 VAL A CA 1
ATOM 659 C C . VAL A 1 86 ? -22.239 15.035 17.986 1.00 50.62 86 VAL A C 1
ATOM 661 O O . VAL A 1 86 ? -21.205 15.020 17.323 1.00 50.62 86 VAL A O 1
ATOM 664 N N . ILE A 1 87 ? -22.278 15.558 19.219 1.00 49.75 87 ILE A N 1
ATOM 665 C CA . ILE A 1 87 ? -21.132 16.253 19.835 1.00 49.75 87 ILE A CA 1
ATOM 666 C C . ILE A 1 87 ? -20.068 15.252 20.312 1.00 49.75 87 ILE A C 1
ATOM 668 O O . ILE A 1 87 ? -18.879 15.444 20.056 1.00 49.75 87 ILE A O 1
ATOM 672 N N . GLY A 1 88 ? -20.481 14.154 20.959 1.00 51.44 88 GLY A N 1
ATOM 673 C CA . GLY A 1 88 ? -19.558 13.130 21.459 1.00 51.44 88 GLY A CA 1
ATOM 674 C C . GLY A 1 88 ? -18.804 12.401 20.345 1.00 51.44 88 GLY A C 1
ATOM 675 O O . GLY A 1 88 ? -17.602 12.176 20.470 1.00 51.44 88 GLY A O 1
ATOM 676 N N . ASN A 1 89 ? -19.479 12.096 19.229 1.00 53.09 89 ASN A N 1
ATOM 677 C CA . ASN A 1 89 ? -18.823 11.493 18.071 1.00 53.09 89 ASN A CA 1
ATOM 678 C C . ASN A 1 89 ? -17.840 12.476 17.426 1.00 53.09 89 ASN A C 1
ATOM 680 O O . ASN A 1 89 ? -16.700 12.101 17.198 1.00 53.09 89 ASN A O 1
ATOM 684 N N . ALA A 1 90 ? -18.209 13.747 17.221 1.00 56.06 90 ALA A N 1
ATOM 685 C CA . ALA A 1 90 ? -17.291 14.732 16.645 1.00 56.06 90 ALA A CA 1
ATOM 686 C C . ALA A 1 90 ? -16.006 14.898 17.479 1.00 56.06 90 ALA A C 1
ATOM 688 O O . ALA A 1 90 ? -14.908 14.855 16.926 1.00 56.06 90 ALA A O 1
ATOM 689 N N . ALA A 1 91 ? -16.120 15.014 18.807 1.00 56.97 91 ALA A N 1
ATOM 690 C CA . ALA A 1 91 ? -14.963 15.125 19.697 1.00 56.97 91 ALA A CA 1
ATOM 691 C C . ALA A 1 91 ? -14.101 13.849 19.718 1.00 56.97 91 ALA A C 1
ATOM 693 O O . ALA A 1 91 ? -12.875 13.928 19.758 1.00 56.97 91 ALA A O 1
ATOM 694 N N . TYR A 1 92 ? -14.727 12.672 19.664 1.00 60.34 92 TYR A N 1
ATOM 695 C CA . TYR A 1 92 ? -14.026 11.390 19.625 1.00 60.34 92 TYR A CA 1
ATOM 696 C C . TYR A 1 92 ? -13.311 11.147 18.291 1.00 60.34 92 TYR A C 1
ATOM 698 O O . TYR A 1 92 ? -12.167 10.693 18.295 1.00 60.34 92 TYR A O 1
ATOM 706 N N . GLU A 1 93 ? -13.939 11.488 17.163 1.00 60.91 93 GLU A N 1
ATOM 707 C CA . GLU A 1 93 ? -13.314 11.396 15.841 1.00 60.91 93 GLU A CA 1
ATOM 708 C C . GLU A 1 93 ? -12.172 12.420 15.690 1.00 60.91 93 GLU A C 1
ATOM 710 O O . GLU A 1 93 ? -11.112 12.077 15.167 1.00 60.91 93 GLU A O 1
ATOM 715 N N . LEU A 1 94 ? -12.326 13.642 16.224 1.00 60.94 94 LEU A N 1
ATOM 716 C CA . LEU A 1 94 ? -11.248 14.642 16.298 1.00 60.94 94 LEU A CA 1
ATOM 717 C C . LEU A 1 94 ? -10.090 14.158 17.178 1.00 60.94 94 LEU A C 1
ATOM 719 O O . LEU A 1 94 ? -8.932 14.211 16.767 1.00 60.94 94 LEU A O 1
ATOM 723 N N . GLY A 1 95 ? -10.395 13.630 18.366 1.00 66.94 95 GLY A N 1
ATOM 724 C CA . GLY A 1 95 ? -9.398 13.051 19.261 1.00 66.94 95 GLY A CA 1
ATOM 725 C C . GLY A 1 95 ? -8.651 11.894 18.600 1.00 66.94 95 GLY A C 1
ATOM 726 O O . GLY A 1 95 ? -7.425 11.850 18.621 1.00 66.94 95 GLY A O 1
ATOM 727 N N . LYS A 1 96 ? -9.357 10.987 17.921 1.00 63.78 96 LYS A N 1
ATOM 728 C CA . LYS A 1 96 ? -8.724 9.909 17.156 1.00 63.78 96 LYS A CA 1
ATOM 729 C C . LYS A 1 96 ? -7.852 10.424 16.022 1.00 63.78 96 LYS A C 1
ATOM 731 O O . LYS A 1 96 ? -6.746 9.927 15.865 1.00 63.78 96 LYS A O 1
ATOM 736 N N . ALA A 1 97 ? -8.298 11.402 15.241 1.00 62.44 97 ALA A N 1
ATOM 737 C CA . ALA A 1 97 ? -7.503 11.936 14.137 1.00 62.44 97 ALA A CA 1
ATOM 738 C C . ALA A 1 97 ? -6.179 12.570 14.611 1.00 62.44 97 ALA A C 1
ATOM 740 O O . ALA A 1 97 ? -5.170 12.471 13.914 1.00 62.44 97 ALA A O 1
ATOM 741 N N . ILE A 1 98 ? -6.172 13.171 15.808 1.00 68.38 98 ILE A N 1
ATOM 742 C CA . ILE A 1 98 ? -4.987 13.805 16.408 1.00 68.38 98 ILE A CA 1
ATOM 743 C C . ILE A 1 98 ? -4.066 12.772 17.077 1.00 68.38 98 ILE A C 1
ATOM 745 O O . ILE A 1 98 ? -2.850 12.850 16.928 1.00 68.38 98 ILE A O 1
ATOM 749 N N . PHE A 1 99 ? -4.627 11.790 17.790 1.00 71.31 99 PHE A N 1
ATOM 750 C CA . PHE A 1 99 ? -3.861 10.803 18.567 1.00 71.31 99 PHE A CA 1
ATOM 751 C C . PHE A 1 99 ? -3.563 9.493 17.818 1.00 71.31 99 PHE A C 1
ATOM 753 O O . PHE A 1 99 ? -2.912 8.604 18.370 1.00 71.31 99 PHE A O 1
ATOM 760 N N . THR A 1 100 ? -4.021 9.335 16.573 1.00 71.94 100 THR A N 1
ATOM 761 C CA . THR A 1 100 ? -3.641 8.183 15.745 1.00 71.94 100 THR A CA 1
ATOM 762 C C . THR A 1 100 ? -2.249 8.403 15.150 1.00 71.94 100 THR A C 1
ATOM 764 O O . THR A 1 100 ? -2.025 9.399 14.456 1.00 71.94 100 THR A O 1
ATOM 767 N N . PRO A 1 101 ? -1.291 7.486 15.386 1.00 76.75 101 PRO A N 1
ATOM 768 C CA . PRO A 1 101 ? 0.006 7.551 14.721 1.00 76.75 101 PRO A CA 1
ATOM 769 C C . PRO A 1 101 ? -0.193 7.399 13.210 1.00 76.75 101 PRO A C 1
ATOM 771 O O . PRO A 1 101 ? -1.114 6.706 12.780 1.00 76.75 101 PRO A O 1
ATOM 774 N N . GLU A 1 102 ? 0.664 8.031 12.405 1.00 71.31 102 GLU A N 1
ATOM 775 C CA . GLU A 1 102 ? 0.483 8.125 10.945 1.00 71.31 102 GLU A CA 1
ATOM 776 C C . GLU A 1 102 ? 0.276 6.775 10.255 1.00 71.31 102 GLU A C 1
ATOM 778 O O . GLU A 1 102 ? -0.569 6.666 9.375 1.00 71.31 102 GLU A O 1
ATOM 783 N N . VAL A 1 103 ? 0.957 5.730 10.725 1.00 71.50 103 VAL A N 1
ATOM 784 C CA . VAL A 1 103 ? 0.831 4.356 10.209 1.00 71.50 103 VAL A CA 1
ATOM 785 C C . VAL A 1 103 ? -0.583 3.782 10.388 1.00 71.50 103 VAL A C 1
ATOM 787 O O . VAL A 1 103 ? -1.021 2.955 9.597 1.00 71.50 103 VAL A O 1
ATOM 790 N N . ASN A 1 104 ? -1.312 4.228 11.412 1.00 69.69 104 ASN A N 1
ATOM 791 C CA . ASN A 1 104 ? -2.668 3.772 11.723 1.00 69.69 104 ASN A CA 1
ATOM 792 C C . ASN A 1 104 ? -3.750 4.743 11.222 1.00 69.69 104 ASN A C 1
ATOM 794 O O . ASN A 1 104 ? -4.932 4.534 11.513 1.00 69.69 104 ASN A O 1
ATOM 798 N N . LYS A 1 105 ? -3.379 5.814 10.504 1.00 80.75 105 LYS A N 1
ATOM 799 C CA . LYS A 1 105 ? -4.357 6.718 9.894 1.00 80.75 105 LYS A CA 1
ATOM 800 C C . LYS A 1 105 ? -4.994 6.031 8.679 1.00 80.75 105 LYS A C 1
ATOM 802 O O . LYS A 1 105 ? -4.287 5.414 7.883 1.00 80.75 105 LYS A O 1
ATOM 807 N N . PRO A 1 106 ? -6.325 6.117 8.509 1.00 80.25 106 PRO A N 1
ATOM 808 C CA . PRO A 1 106 ? -6.973 5.591 7.316 1.00 80.25 106 PRO A CA 1
ATOM 809 C C . PRO A 1 106 ? -6.482 6.351 6.079 1.00 80.25 106 PRO A C 1
ATOM 811 O O . PRO A 1 106 ? -6.366 7.577 6.108 1.00 80.25 106 PRO A O 1
ATOM 814 N N . ALA A 1 107 ? -6.223 5.626 4.989 1.00 83.50 107 ALA A N 1
ATOM 815 C CA . ALA A 1 107 ? -5.790 6.229 3.733 1.00 83.50 107 ALA A CA 1
ATOM 816 C C . ALA A 1 107 ? -6.830 7.241 3.230 1.00 83.50 107 ALA A C 1
ATOM 818 O O . ALA A 1 107 ? -8.024 6.936 3.137 1.00 83.50 107 ALA A O 1
ATOM 819 N N . THR A 1 108 ? -6.380 8.449 2.889 1.00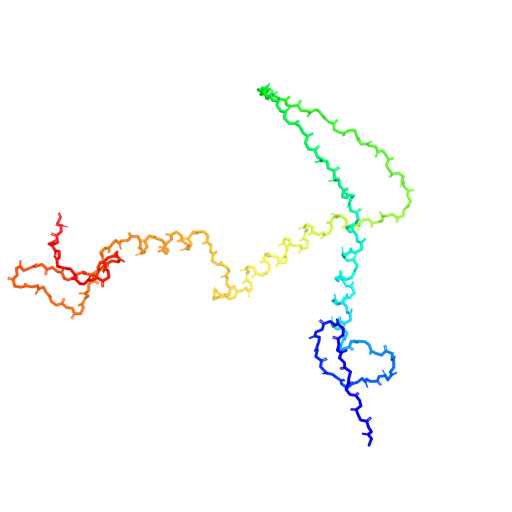 87.31 108 THR A N 1
ATOM 820 C CA . THR A 1 108 ? -7.266 9.472 2.331 1.00 87.31 108 THR A CA 1
ATOM 821 C C . THR A 1 108 ? -7.435 9.275 0.827 1.00 87.31 108 THR A C 1
ATOM 823 O O . THR A 1 108 ? -6.604 8.666 0.153 1.00 87.31 108 THR A O 1
ATOM 826 N N . LYS A 1 109 ? -8.492 9.860 0.248 1.00 84.25 109 LYS A N 1
ATOM 827 C CA . LYS A 1 109 ? -8.646 9.908 -1.218 1.00 84.25 109 LYS A CA 1
ATOM 828 C C . LYS A 1 109 ? -7.442 10.566 -1.904 1.00 84.25 109 LYS A C 1
ATOM 830 O O . LYS A 1 109 ? -7.090 10.176 -3.011 1.00 84.25 109 LYS A O 1
ATOM 835 N N . GLY A 1 110 ? -6.804 11.541 -1.250 1.00 87.44 110 GLY A N 1
ATOM 836 C CA . GLY A 1 110 ? -5.589 12.180 -1.755 1.00 87.44 110 GLY A CA 1
ATOM 837 C C . GLY A 1 110 ? -4.420 11.202 -1.856 1.00 87.44 110 GLY A C 1
ATOM 838 O O . GLY A 1 110 ? -3.719 11.196 -2.864 1.00 87.44 110 GLY A O 1
ATOM 839 N N . ASP A 1 111 ? -4.258 10.334 -0.861 1.00 86.06 111 ASP A N 1
ATOM 840 C CA . ASP A 1 111 ? -3.211 9.307 -0.863 1.00 86.06 111 ASP A CA 1
ATOM 841 C C . ASP A 1 111 ? -3.468 8.258 -1.945 1.00 86.06 111 ASP A C 1
ATOM 843 O O . ASP A 1 111 ? -2.561 7.914 -2.699 1.00 86.06 111 ASP A O 1
ATOM 847 N N . LEU A 1 112 ? -4.723 7.826 -2.103 1.00 88.50 112 LEU A N 1
ATOM 848 C CA . LEU A 1 112 ? -5.116 6.922 -3.187 1.00 88.50 112 LEU A CA 1
ATOM 849 C C . LEU A 1 112 ? -4.844 7.532 -4.566 1.00 88.50 112 LEU A C 1
ATOM 851 O O . LEU A 1 112 ? -4.341 6.840 -5.445 1.00 88.50 112 LEU A O 1
ATOM 855 N N . ASN A 1 113 ? -5.114 8.826 -4.750 1.00 88.25 113 ASN A N 1
ATOM 856 C CA . ASN A 1 113 ? -4.826 9.519 -6.005 1.00 88.25 113 ASN A CA 1
ATOM 857 C C . ASN A 1 113 ? -3.320 9.603 -6.284 1.00 88.25 113 ASN A C 1
ATOM 859 O O . ASN A 1 113 ? -2.907 9.393 -7.421 1.00 88.25 113 ASN A O 1
ATOM 863 N N . LYS A 1 114 ? -2.490 9.863 -5.265 1.00 87.81 114 LYS A N 1
ATOM 864 C CA . LYS A 1 114 ? -1.024 9.851 -5.408 1.00 87.81 114 LYS A CA 1
ATOM 865 C C . LYS A 1 114 ? -0.519 8.464 -5.799 1.00 87.81 114 LYS A C 1
ATOM 867 O O . LYS A 1 114 ? 0.276 8.341 -6.723 1.00 87.81 114 LYS A O 1
ATOM 872 N N . ILE A 1 115 ? -1.016 7.416 -5.143 1.00 87.44 115 ILE A N 1
ATOM 873 C CA . ILE A 1 115 ? -0.670 6.027 -5.473 1.00 87.44 115 ILE A CA 1
ATOM 874 C C . ILE A 1 115 ? -1.111 5.694 -6.903 1.00 87.44 115 ILE A C 1
ATOM 876 O O . ILE A 1 115 ? -0.332 5.142 -7.676 1.00 87.44 115 ILE A O 1
ATOM 880 N N . ALA A 1 116 ? -2.327 6.085 -7.288 1.00 86.56 116 ALA A N 1
ATOM 881 C CA . ALA A 1 116 ? -2.833 5.882 -8.638 1.00 86.56 116 ALA A CA 1
ATOM 882 C C . ALA A 1 116 ? -1.973 6.598 -9.690 1.00 86.56 116 ALA A C 1
ATOM 884 O O . ALA A 1 116 ? -1.708 6.021 -10.737 1.00 86.56 116 ALA A O 1
ATOM 885 N N . GLN A 1 117 ? -1.490 7.812 -9.408 1.00 84.88 117 GLN A N 1
ATOM 886 C CA . GLN A 1 117 ? -0.573 8.542 -10.291 1.00 84.88 117 GLN A CA 1
ATOM 887 C C . GLN A 1 117 ? 0.810 7.889 -10.401 1.00 84.88 117 GLN A C 1
ATOM 889 O O . GLN A 1 117 ? 1.424 7.949 -11.460 1.00 84.88 117 GLN A O 1
ATOM 894 N N . LEU A 1 118 ? 1.307 7.260 -9.334 1.00 82.31 118 LEU A N 1
ATOM 895 C CA . LEU A 1 118 ? 2.589 6.551 -9.372 1.00 82.31 118 LEU A CA 1
ATOM 896 C C . LEU A 1 118 ? 2.506 5.252 -10.186 1.00 82.31 118 LEU A C 1
ATOM 898 O O . LEU A 1 118 ? 3.467 4.886 -10.857 1.00 82.31 118 LEU A O 1
ATOM 902 N N . ILE A 1 119 ? 1.361 4.566 -10.139 1.00 83.19 119 ILE A N 1
ATOM 90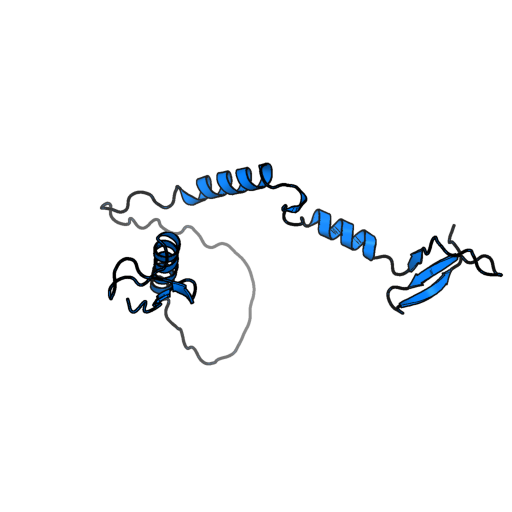3 C CA . ILE A 1 119 ? 1.155 3.256 -10.782 1.00 83.19 119 ILE A CA 1
ATOM 904 C C . ILE A 1 119 ? 0.501 3.391 -12.174 1.00 83.19 119 ILE A C 1
ATOM 906 O O . ILE A 1 119 ? 0.462 2.429 -12.936 1.00 83.19 119 ILE A O 1
ATOM 910 N N . SER A 1 120 ? 0.015 4.576 -12.558 1.00 82.75 120 SER A N 1
ATOM 911 C CA . SER A 1 120 ? -0.662 4.791 -13.849 1.00 82.75 120 SER A CA 1
ATOM 912 C C . SER A 1 120 ? 0.255 4.640 -15.064 1.00 82.75 120 SER A C 1
ATOM 914 O O . SER A 1 120 ? -0.230 4.417 -16.176 1.00 82.75 120 SER A O 1
ATOM 916 N N . ASN A 1 121 ? 1.570 4.752 -14.875 1.00 84.56 121 ASN A N 1
ATOM 917 C CA . ASN A 1 121 ? 2.530 4.624 -15.959 1.00 84.56 121 ASN A CA 1
ATOM 918 C C . ASN A 1 121 ? 2.630 3.168 -16.419 1.00 84.56 121 ASN A C 1
ATOM 920 O O . ASN A 1 121 ? 2.994 2.271 -15.661 1.00 84.56 121 ASN A O 1
ATOM 924 N N . GLN A 1 122 ? 2.348 2.938 -17.703 1.00 88.19 122 GLN A N 1
ATOM 925 C CA . GLN A 1 122 ? 2.475 1.609 -18.297 1.00 88.19 122 GLN A CA 1
ATOM 926 C C . GLN A 1 122 ? 3.933 1.119 -18.306 1.00 88.19 122 GLN A C 1
ATOM 928 O O . GLN A 1 122 ? 4.182 -0.068 -18.122 1.00 88.19 122 GLN A O 1
ATOM 933 N N . TYR A 1 123 ? 4.886 2.025 -18.516 1.00 91.75 123 TYR A N 1
ATOM 934 C CA . TYR A 1 123 ? 6.304 1.702 -18.630 1.00 91.75 123 TYR A CA 1
ATOM 935 C C . TYR A 1 123 ? 7.067 2.269 -17.435 1.00 91.75 123 TYR A C 1
ATOM 937 O O . TYR A 1 123 ? 7.117 3.485 -17.253 1.00 91.75 123 TYR A O 1
ATOM 945 N N . LEU A 1 124 ? 7.662 1.390 -16.629 1.00 92.06 124 LEU A N 1
ATOM 946 C CA . LEU A 1 124 ? 8.435 1.756 -15.441 1.00 92.06 124 LEU A CA 1
ATOM 947 C C . LEU A 1 124 ? 9.936 1.619 -15.727 1.00 92.06 124 LEU A C 1
ATOM 949 O O . LEU A 1 124 ? 10.356 0.549 -16.160 1.00 92.06 124 LEU A O 1
ATOM 953 N N . PRO A 1 125 ? 10.765 2.650 -15.508 1.00 92.25 125 PRO A N 1
ATOM 954 C CA . PRO A 1 125 ? 12.190 2.581 -15.820 1.00 92.25 125 PRO A CA 1
ATOM 955 C C . PRO A 1 125 ? 12.918 1.572 -14.923 1.00 92.25 125 PRO A C 1
ATOM 957 O O . PRO A 1 125 ? 12.679 1.503 -13.717 1.00 92.25 125 PRO A O 1
ATOM 960 N N . ILE A 1 126 ? 13.841 0.812 -15.513 1.00 93.81 126 ILE A N 1
ATOM 961 C CA . ILE A 1 126 ? 14.665 -0.176 -14.810 1.00 93.81 126 ILE A CA 1
ATOM 962 C C . ILE A 1 126 ? 16.078 0.394 -14.647 1.00 93.81 126 ILE A C 1
ATOM 964 O O . ILE A 1 126 ? 16.866 0.411 -15.586 1.00 93.81 126 ILE A O 1
ATOM 968 N N . LEU A 1 127 ? 16.401 0.881 -13.447 1.00 93.25 127 LEU A N 1
ATOM 969 C CA . LEU A 1 127 ? 17.634 1.645 -13.201 1.00 93.25 127 LEU A CA 1
ATOM 970 C C . LEU A 1 127 ? 18.900 0.785 -13.083 1.00 93.25 127 LEU A C 1
ATOM 972 O O . LEU A 1 127 ? 20.006 1.300 -13.203 1.00 93.25 127 LEU A O 1
ATOM 976 N N . ASN A 1 128 ? 18.754 -0.516 -12.832 1.00 94.62 128 ASN A N 1
ATOM 977 C CA . ASN A 1 128 ? 19.876 -1.444 -12.681 1.00 94.62 128 ASN A CA 1
ATOM 978 C C . ASN A 1 128 ? 20.357 -2.049 -14.013 1.00 94.62 128 ASN A C 1
ATOM 980 O O . ASN A 1 128 ? 21.279 -2.861 -14.001 1.00 94.62 128 ASN A O 1
ATOM 984 N N . LEU A 1 129 ? 19.753 -1.678 -15.147 1.00 94.12 129 LEU A N 1
ATOM 985 C CA . LEU A 1 129 ? 20.144 -2.149 -16.473 1.00 94.12 129 LEU A CA 1
ATOM 986 C C . LEU A 1 129 ? 20.569 -0.978 -17.363 1.00 94.12 129 LEU A C 1
ATOM 988 O O . LEU A 1 129 ? 19.911 0.059 -17.420 1.00 94.12 129 LEU A O 1
ATOM 992 N N . GLY A 1 130 ? 21.674 -1.172 -18.083 1.00 92.62 130 GLY A N 1
ATOM 993 C CA . GLY A 1 130 ? 22.152 -0.218 -19.079 1.00 92.62 130 GLY A CA 1
ATOM 994 C C . GLY A 1 130 ? 21.294 -0.202 -20.353 1.00 92.62 130 GLY A C 1
ATOM 995 O O . GLY A 1 130 ? 20.463 -1.095 -20.567 1.00 92.62 130 GLY A O 1
ATOM 996 N N . PRO A 1 131 ? 21.493 0.805 -21.222 1.00 93.44 131 PRO A N 1
ATOM 997 C CA . PRO A 1 131 ? 20.842 0.846 -22.521 1.00 93.44 131 PRO A CA 1
ATOM 998 C C . PRO A 1 131 ? 21.299 -0.315 -23.416 1.00 93.44 131 PRO A C 1
ATOM 1000 O O . PRO A 1 131 ? 22.394 -0.852 -23.254 1.00 93.44 131 PRO A O 1
ATOM 1003 N N . ASN A 1 132 ? 20.456 -0.709 -24.372 1.00 93.44 132 ASN A N 1
ATOM 1004 C CA . ASN A 1 132 ? 20.820 -1.735 -25.353 1.00 93.44 132 ASN A CA 1
ATOM 1005 C C . ASN A 1 132 ? 21.821 -1.202 -26.401 1.00 93.44 132 ASN A C 1
ATOM 1007 O O . ASN A 1 132 ? 22.127 -0.011 -26.448 1.00 93.44 132 ASN A O 1
ATOM 1011 N N . ASN A 1 133 ? 22.257 -2.073 -27.318 1.00 93.19 133 ASN A N 1
ATOM 1012 C CA . ASN A 1 133 ? 23.179 -1.726 -28.413 1.00 93.19 133 ASN A CA 1
ATOM 1013 C C . ASN A 1 133 ? 22.668 -0.601 -29.344 1.00 93.19 133 ASN A C 1
ATOM 1015 O O . ASN A 1 133 ? 23.445 -0.051 -30.116 1.00 93.19 133 ASN A O 1
ATOM 1019 N N . LEU A 1 134 ? 21.373 -0.270 -29.290 1.00 92.31 134 LEU A N 1
ATOM 1020 C CA . LEU A 1 134 ? 20.727 0.793 -30.069 1.00 92.31 134 LEU A CA 1
ATOM 1021 C C . LEU A 1 134 ? 20.512 2.084 -29.252 1.00 92.31 134 LEU A C 1
ATOM 1023 O O . LEU A 1 134 ? 19.903 3.030 -29.750 1.00 92.31 134 LEU A O 1
ATOM 1027 N N . GLY A 1 135 ? 20.976 2.134 -27.998 1.00 91.44 135 GLY A N 1
ATOM 1028 C CA . GLY A 1 135 ? 20.827 3.289 -27.109 1.00 91.44 135 GLY A CA 1
ATOM 1029 C C . GLY A 1 135 ? 19.434 3.447 -26.486 1.00 91.44 135 GLY A C 1
ATOM 1030 O O . GLY A 1 135 ? 19.105 4.518 -25.982 1.00 91.44 135 GLY A O 1
ATOM 1031 N N . TYR A 1 136 ? 18.587 2.417 -26.530 1.00 94.56 136 TYR A N 1
ATOM 1032 C CA . TYR A 1 136 ? 17.271 2.427 -25.884 1.00 94.56 136 TYR A CA 1
ATOM 1033 C C . TYR A 1 136 ? 17.374 2.020 -24.420 1.00 94.56 136 TYR A C 1
ATOM 1035 O O . TYR A 1 136 ? 18.191 1.170 -24.071 1.00 94.56 136 TYR A O 1
ATOM 1043 N N . PHE A 1 137 ? 16.506 2.578 -23.577 1.00 94.56 137 PHE A N 1
ATOM 1044 C CA . PHE A 1 137 ? 16.524 2.350 -22.135 1.00 94.56 137 PHE A CA 1
ATOM 1045 C C . PHE A 1 137 ? 15.521 1.269 -21.714 1.00 94.56 137 PHE A C 1
ATOM 1047 O O . PHE A 1 137 ? 14.401 1.227 -22.244 1.00 94.56 137 PHE A O 1
ATOM 1054 N N . PRO A 1 138 ? 15.895 0.404 -20.759 1.00 95.62 138 PRO A N 1
ATOM 1055 C CA . PRO A 1 138 ? 15.045 -0.680 -20.294 1.00 95.62 138 PRO A CA 1
ATOM 1056 C C . PRO A 1 138 ? 13.897 -0.147 -19.430 1.00 95.62 138 PRO A C 1
ATOM 1058 O O . PRO A 1 138 ? 14.094 0.608 -18.478 1.00 95.62 138 PRO A O 1
ATOM 1061 N N . HIS A 1 139 ? 12.687 -0.580 -19.764 1.00 95.12 139 HIS A N 1
ATOM 1062 C CA . HIS A 1 139 ? 11.464 -0.323 -19.022 1.00 95.12 139 HIS A CA 1
ATOM 1063 C C . HIS A 1 139 ? 10.722 -1.641 -18.772 1.00 95.12 139 HIS A C 1
ATOM 1065 O O . HIS A 1 139 ? 10.736 -2.550 -19.601 1.00 95.12 139 HIS A O 1
ATOM 1071 N N . TYR A 1 140 ? 10.049 -1.741 -17.634 1.00 93.88 140 TYR A N 1
ATOM 1072 C CA . TYR A 1 140 ? 9.108 -2.805 -17.328 1.00 93.88 140 TYR A CA 1
ATOM 1073 C C . TYR A 1 140 ? 7.717 -2.396 -17.812 1.00 93.88 140 TYR A C 1
ATOM 1075 O O . TYR A 1 140 ? 7.189 -1.373 -17.373 1.00 93.88 140 TYR A O 1
ATOM 1083 N N . ASP A 1 141 ? 7.131 -3.172 -18.721 1.00 93.94 141 ASP A N 1
ATOM 1084 C CA . ASP A 1 141 ? 5.752 -2.969 -19.165 1.00 93.94 141 ASP A CA 1
ATOM 1085 C C . ASP A 1 141 ? 4.788 -3.664 -18.201 1.00 93.94 141 ASP A C 1
ATOM 1087 O O . ASP A 1 141 ? 4.761 -4.893 -18.101 1.00 93.94 141 ASP A O 1
ATOM 1091 N N . THR A 1 142 ? 3.965 -2.881 -17.509 1.00 90.56 142 THR A N 1
ATOM 1092 C CA . THR A 1 142 ? 3.009 -3.386 -16.517 1.00 90.56 142 THR A CA 1
ATOM 1093 C C . THR A 1 142 ? 1.870 -4.197 -17.136 1.00 90.56 142 THR A C 1
ATOM 1095 O O . THR A 1 142 ? 1.273 -5.015 -16.438 1.00 90.56 142 THR A O 1
ATOM 1098 N N . LYS A 1 143 ? 1.579 -4.037 -18.439 1.00 92.00 143 LYS A N 1
ATOM 1099 C CA . LYS A 1 143 ? 0.529 -4.811 -19.127 1.00 92.00 143 LYS A CA 1
ATOM 1100 C C . LYS A 1 143 ? 1.019 -6.176 -19.582 1.00 92.00 143 LYS A C 1
ATOM 1102 O O . LYS A 1 143 ? 0.349 -7.177 -19.352 1.00 92.00 143 LYS A O 1
ATOM 1107 N N . THR A 1 144 ? 2.162 -6.213 -20.263 1.00 94.12 144 THR A N 1
ATOM 1108 C CA . THR A 1 144 ? 2.713 -7.466 -20.801 1.00 94.12 144 THR A CA 1
ATOM 1109 C C . THR A 1 144 ? 3.611 -8.199 -19.809 1.00 94.12 144 THR A C 1
ATOM 1111 O O . THR A 1 144 ? 3.960 -9.349 -20.067 1.00 94.12 144 THR A O 1
ATOM 1114 N N . GLN A 1 145 ? 3.959 -7.557 -18.685 1.00 93.31 145 GLN A N 1
ATOM 1115 C CA . GLN A 1 145 ? 4.860 -8.056 -17.640 1.00 93.31 145 GLN A CA 1
ATOM 1116 C C . GLN A 1 145 ? 6.253 -8.424 -18.169 1.00 93.31 145 GLN A C 1
ATOM 1118 O O . GLN A 1 145 ? 6.918 -9.325 -17.655 1.00 93.31 145 GLN A O 1
ATOM 1123 N N . LYS A 1 146 ? 6.697 -7.731 -19.220 1.00 95.44 146 LYS A N 1
ATOM 1124 C CA . LYS A 1 146 ? 7.960 -7.988 -19.915 1.00 95.44 146 LYS A CA 1
ATOM 1125 C C . LYS A 1 146 ? 8.878 -6.778 -19.857 1.00 95.44 146 LYS A C 1
ATOM 1127 O O . LYS A 1 146 ? 8.441 -5.636 -19.719 1.00 95.44 146 LYS A O 1
ATOM 1132 N N . LEU A 1 147 ? 10.168 -7.057 -20.003 1.00 94.62 147 LEU A N 1
ATOM 1133 C CA . LEU A 1 147 ? 11.186 -6.041 -20.218 1.00 94.62 147 LEU A CA 1
ATOM 1134 C C . LEU A 1 147 ? 11.130 -5.566 -21.674 1.00 94.62 147 LEU A C 1
ATOM 1136 O O . LEU A 1 147 ? 11.202 -6.372 -22.602 1.00 94.62 147 LEU A O 1
ATOM 1140 N N . VAL A 1 148 ? 11.005 -4.255 -21.862 1.00 95.12 148 VAL A N 1
ATOM 1141 C CA . VAL A 1 148 ? 10.917 -3.597 -23.168 1.00 95.12 148 VAL A CA 1
ATOM 1142 C C . VAL A 1 148 ? 11.932 -2.460 -23.217 1.00 95.12 148 VAL A C 1
ATOM 1144 O O . VAL A 1 148 ? 12.129 -1.746 -22.239 1.00 95.12 148 VAL A O 1
ATOM 1147 N N . TYR A 1 149 ? 12.579 -2.274 -24.363 1.00 95.19 149 TYR A N 1
ATOM 1148 C CA . TYR A 1 149 ? 13.516 -1.177 -24.580 1.00 95.19 149 TYR A CA 1
ATOM 1149 C C . TYR A 1 149 ? 12.836 -0.047 -25.348 1.00 95.19 149 TYR A C 1
ATOM 1151 O O . TYR A 1 149 ? 12.358 -0.256 -26.463 1.00 95.19 149 TYR A O 1
ATOM 1159 N N . LEU A 1 150 ? 12.806 1.148 -24.759 1.00 92.62 150 LEU A N 1
ATOM 1160 C CA . LEU A 1 150 ? 12.157 2.324 -25.337 1.00 92.62 150 LEU A CA 1
ATOM 1161 C C . LEU A 1 150 ? 13.171 3.445 -25.572 1.00 92.62 150 LEU A C 1
ATOM 1163 O O . LEU A 1 150 ? 14.088 3.665 -24.777 1.00 92.62 150 LEU A O 1
ATOM 1167 N N . LYS A 1 151 ? 12.994 4.174 -26.676 1.00 91.44 151 LYS A N 1
ATOM 1168 C CA . LYS A 1 151 ? 13.750 5.399 -26.944 1.00 91.44 151 LYS A CA 1
ATOM 1169 C C . LYS A 1 151 ? 13.233 6.500 -26.022 1.00 91.44 151 LYS A C 1
ATOM 1171 O O . LYS A 1 151 ? 12.024 6.724 -25.970 1.00 91.44 151 LYS A O 1
ATOM 1176 N N . ASN A 1 152 ? 14.132 7.189 -25.322 1.00 76.75 152 ASN A N 1
ATOM 1177 C CA . ASN A 1 152 ? 13.743 8.326 -24.494 1.00 76.75 152 ASN A CA 1
ATOM 1178 C C . ASN A 1 152 ? 13.112 9.398 -25.404 1.00 76.75 152 ASN A C 1
ATOM 1180 O O . ASN A 1 152 ? 13.734 9.802 -26.391 1.00 76.75 152 ASN A O 1
ATOM 1184 N N . ARG A 1 153 ? 11.867 9.806 -25.132 1.00 60.94 153 ARG A N 1
ATOM 1185 C CA . ARG A 1 153 ? 11.268 10.976 -25.790 1.00 60.94 153 ARG A CA 1
ATOM 1186 C C . ARG A 1 153 ? 11.792 12.205 -25.052 1.00 60.94 153 ARG A C 1
ATOM 1188 O O . ARG A 1 153 ? 11.423 12.402 -23.900 1.00 60.94 153 ARG A O 1
ATOM 1195 N N . SER A 1 154 ? 12.691 12.949 -25.698 1.00 48.00 154 SER A N 1
ATOM 1196 C CA . SER A 1 154 ? 13.028 14.325 -25.311 1.00 48.00 154 SER A CA 1
ATOM 1197 C C . SER A 1 154 ? 11.817 15.228 -25.476 1.00 48.00 154 SER A C 1
ATOM 1199 O O . SER A 1 154 ? 11.176 15.084 -26.547 1.00 48.00 154 SER A O 1
#

Foldseek 3Di:
DDFDWAAAPQPRDTDGDPDPPPDRHRDPVSVVVVVVVVVVVVPPPDDDDDDDDDDDDDDDDDDDDDDDDDDDDDDDDDPDPPPPPVVVVVVVVVVCVVPPDPVRDPDDPVNVVVVCVVPVDQWAFDPVDAADPVRFGWTQGPVVRDIDTHDDDD

Sequence (154 aa):
METRHYICDYCQKEYLPRRRGIQKYCSNSCRSRGYQIKSKSTSSNLPVKKETESLVAKSTSEKKAPAIKVDSMSSAGVGNSTTGTVIGNAAYELGKAIFTPEVNKPATKGDLNKIAQLISNQYLPILNLGPNNLGYFPHYDTKTQKLVYLKNRS